Protein AF-A0A5T1YMB4-F1 (afdb_monomer)

Secondary structure (DSSP, 8-state):
-HHHHHTHHHHHHHHHHTT--HHHHHHHHHHHHHHHTT--HHHHHHHHHHHHHHTSSHHHHHHHHHHHH-SS--HHHHHHHHHHHHHHHHHHHHHHHHHSTT-HHHHHHHHHHHHTT----HHHHHHHHHHHHHHHHHHHHHHHHHGGGTTTSS--

Organism: Campylobacter coli (NCBI:txid195)

Solvent-accessible surface area (backbone atoms only — not comparable to full-atom values): 8736 Å² total; per-residue (Å²): 115,68,68,67,59,57,48,46,55,60,52,47,54,49,32,56,73,70,67,47,62,68,66,62,42,54,53,53,43,53,51,49,50,33,48,74,71,72,42,54,71,70,55,41,56,48,52,54,54,46,52,64,29,68,76,29,80,55,11,64,54,52,39,53,54,45,54,74,75,36,93,83,69,50,71,69,55,43,54,50,51,20,50,56,35,24,54,49,49,52,52,51,49,55,46,51,46,54,43,45,78,84,36,72,68,57,56,49,52,39,52,53,35,46,76,71,74,42,86,63,61,56,62,62,58,18,59,62,33,44,64,54,40,51,50,53,48,52,52,51,53,50,55,56,58,69,53,72,56,57,75,61,72,72,74,110

Structure (mmCIF, N/CA/C/O backbone):
data_AF-A0A5T1YMB4-F1
#
_entry.id   AF-A0A5T1YMB4-F1
#
loop_
_atom_site.group_PDB
_atom_site.id
_atom_site.type_symbol
_atom_site.label_atom_id
_atom_site.label_alt_id
_atom_site.label_comp_id
_atom_site.label_asym_id
_atom_site.label_entity_id
_atom_site.label_seq_id
_atom_site.pdbx_PDB_ins_code
_atom_site.Cartn_x
_atom_site.Cartn_y
_atom_site.Cartn_z
_atom_site.occupancy
_atom_site.B_iso_or_equiv
_atom_site.auth_seq_id
_atom_site.auth_comp_id
_atom_site.auth_asym_id
_atom_site.auth_atom_id
_atom_site.pdbx_PDB_model_num
ATOM 1 N N . MET A 1 1 ? -20.848 3.871 -31.524 1.00 57.75 1 MET A N 1
ATOM 2 C CA . MET A 1 1 ? -19.900 3.243 -30.578 1.00 57.75 1 MET A CA 1
ATOM 3 C C . MET A 1 1 ? -20.114 3.713 -29.139 1.00 57.75 1 MET A C 1
ATOM 5 O O . MET A 1 1 ? -20.023 2.876 -28.257 1.00 57.75 1 MET A O 1
ATOM 9 N N . GLU A 1 2 ? -20.502 4.971 -28.897 1.00 65.56 2 GLU A N 1
ATOM 10 C CA . GLU A 1 2 ? -20.796 5.527 -27.553 1.00 65.56 2 GLU A CA 1
ATOM 11 C C . GLU A 1 2 ? -21.772 4.694 -26.689 1.00 65.56 2 GLU A C 1
ATOM 13 O O . GLU A 1 2 ? -21.555 4.501 -25.496 1.00 65.56 2 GLU A O 1
ATOM 18 N N . TRP A 1 3 ? -22.829 4.131 -27.288 1.00 69.56 3 TRP A N 1
ATOM 19 C CA . TRP A 1 3 ? -23.843 3.349 -26.562 1.00 69.56 3 TRP A CA 1
ATOM 20 C C . TRP A 1 3 ? -23.299 2.067 -25.912 1.00 69.56 3 TRP A C 1
ATOM 22 O O . TRP A 1 3 ? -23.795 1.655 -24.867 1.00 69.56 3 TRP A O 1
ATOM 32 N N . LEU A 1 4 ? -22.266 1.445 -26.496 1.00 68.00 4 LEU A N 1
ATOM 33 C CA . LEU A 1 4 ? -21.646 0.237 -25.938 1.00 68.00 4 LEU A CA 1
ATOM 34 C C . LEU A 1 4 ? -20.741 0.559 -24.739 1.00 68.00 4 LEU A C 1
ATOM 36 O O . LEU A 1 4 ? -20.634 -0.258 -23.827 1.00 68.00 4 LEU A O 1
ATOM 40 N N . LEU A 1 5 ? -20.146 1.757 -24.713 1.00 65.19 5 LEU A N 1
ATOM 41 C CA . LEU A 1 5 ? -19.410 2.277 -23.559 1.00 65.19 5 LEU A CA 1
ATOM 42 C C . LEU A 1 5 ? -20.373 2.610 -22.415 1.00 65.19 5 LEU A C 1
ATOM 44 O O . LEU A 1 5 ? -20.150 2.179 -21.288 1.00 65.19 5 LEU A O 1
ATOM 48 N N . LEU A 1 6 ? -21.492 3.278 -22.705 1.00 76.50 6 LEU A N 1
ATOM 49 C CA . LEU A 1 6 ? -22.531 3.603 -21.718 1.00 76.50 6 LEU A CA 1
ATOM 50 C C . LEU A 1 6 ? -23.233 2.363 -21.141 1.00 76.50 6 LEU A C 1
ATOM 52 O O . LEU A 1 6 ? -23.701 2.413 -20.007 1.00 76.50 6 LEU A O 1
ATOM 56 N N . ALA A 1 7 ? -23.260 1.241 -21.870 1.00 76.56 7 ALA A N 1
ATOM 57 C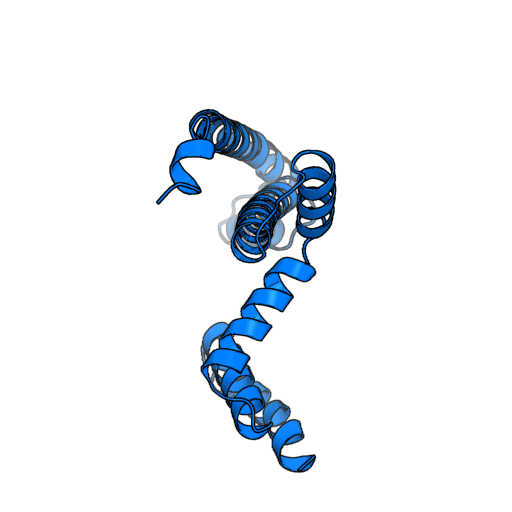 CA . ALA A 1 7 ? -23.838 -0.026 -21.407 1.00 76.56 7 ALA A CA 1
ATOM 58 C C . ALA A 1 7 ? -23.125 -0.621 -20.175 1.00 76.56 7 ALA A C 1
ATOM 60 O O . ALA A 1 7 ? -23.716 -1.418 -19.447 1.00 76.56 7 ALA A O 1
ATOM 61 N N . SER A 1 8 ? -21.884 -0.208 -19.899 1.00 74.19 8 SER A N 1
ATOM 62 C CA . SER A 1 8 ? -21.152 -0.611 -18.692 1.00 74.19 8 SER A CA 1
ATOM 63 C C . SER A 1 8 ? -21.826 -0.138 -17.393 1.00 74.19 8 SER A C 1
ATOM 65 O O . SER A 1 8 ? -21.806 -0.858 -16.397 1.00 74.19 8 SER A O 1
ATOM 67 N N . ILE A 1 9 ? -22.502 1.016 -17.410 1.00 82.50 9 ILE A N 1
ATOM 68 C CA . ILE A 1 9 ? -23.183 1.599 -16.243 1.00 82.50 9 ILE A CA 1
ATOM 69 C C . ILE A 1 9 ? -24.364 0.724 -15.772 1.00 82.50 9 ILE A C 1
ATOM 71 O O . ILE A 1 9 ? -24.363 0.310 -14.610 1.00 82.50 9 ILE A O 1
ATOM 75 N N . PRO A 1 10 ? -25.353 0.366 -16.619 1.00 85.06 10 PRO A N 1
ATOM 76 C CA . PRO A 1 10 ? -26.432 -0.530 -16.212 1.00 85.06 10 PRO A CA 1
ATOM 77 C C . PRO A 1 10 ? -25.946 -1.944 -15.862 1.00 85.06 10 PRO A C 1
ATOM 79 O O . PRO A 1 10 ? -26.535 -2.566 -14.984 1.00 85.06 10 PRO A O 1
ATOM 82 N N . LEU A 1 11 ? -24.855 -2.440 -16.460 1.00 82.69 11 LEU A N 1
ATOM 83 C CA . LEU A 1 11 ? -24.227 -3.714 -16.072 1.00 82.69 11 LEU A CA 1
ATOM 84 C C . LEU A 1 11 ? -23.697 -3.693 -14.628 1.00 82.69 11 LEU A C 1
ATOM 86 O O . LEU A 1 11 ? -23.891 -4.662 -13.893 1.00 82.69 11 LEU A O 1
ATOM 90 N N . ILE A 1 12 ? -23.080 -2.584 -14.200 1.00 84.12 12 ILE A N 1
ATOM 91 C CA . ILE A 1 12 ? -22.630 -2.395 -12.811 1.00 84.12 12 ILE A CA 1
ATOM 92 C C . ILE A 1 12 ? -23.830 -2.385 -11.859 1.00 84.12 12 ILE A C 1
ATOM 94 O O . ILE A 1 12 ? -23.831 -3.096 -10.852 1.00 84.12 12 ILE A O 1
ATOM 98 N N . VAL A 1 13 ? -24.871 -1.616 -12.195 1.00 85.56 13 VAL A N 1
ATOM 99 C CA . VAL A 1 13 ? -26.098 -1.525 -11.388 1.00 85.56 13 VAL A CA 1
ATOM 100 C C . VAL A 1 13 ? -26.772 -2.894 -11.263 1.00 85.56 13 VAL A C 1
ATOM 102 O O . VAL A 1 13 ? -27.153 -3.287 -10.162 1.00 85.56 13 VAL A O 1
ATOM 105 N N . LEU A 1 14 ? -26.859 -3.653 -12.359 1.00 87.50 14 LEU A N 1
ATOM 106 C CA . LEU A 1 14 ? -27.417 -5.005 -12.365 1.00 87.50 14 LEU A CA 1
ATOM 107 C C . LEU A 1 14 ?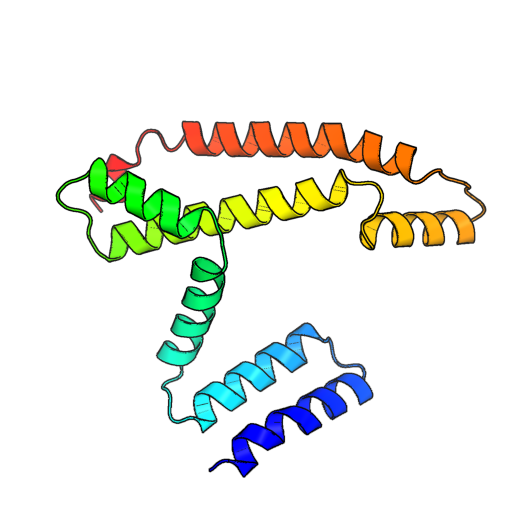 -26.583 -5.966 -11.502 1.00 87.50 14 LEU A C 1
ATOM 109 O O . LEU A 1 14 ? -27.142 -6.739 -10.728 1.00 87.50 14 LEU A O 1
ATOM 113 N N . GLY A 1 15 ? -25.251 -5.897 -11.591 1.00 84.31 15 GLY A N 1
ATOM 114 C CA . GLY A 1 15 ? -24.348 -6.723 -10.788 1.00 84.31 15 GLY A CA 1
ATOM 115 C C . GLY A 1 15 ? -24.512 -6.492 -9.284 1.00 84.31 15 GLY A C 1
ATOM 116 O O . GLY A 1 15 ? -24.587 -7.453 -8.514 1.00 84.31 15 GLY A O 1
ATOM 117 N N . PHE A 1 16 ? -24.649 -5.230 -8.867 1.00 82.81 16 PHE A N 1
ATOM 118 C CA . PHE A 1 16 ? -24.939 -4.887 -7.474 1.00 82.81 16 PHE A CA 1
ATOM 119 C C . PHE A 1 16 ? -26.355 -5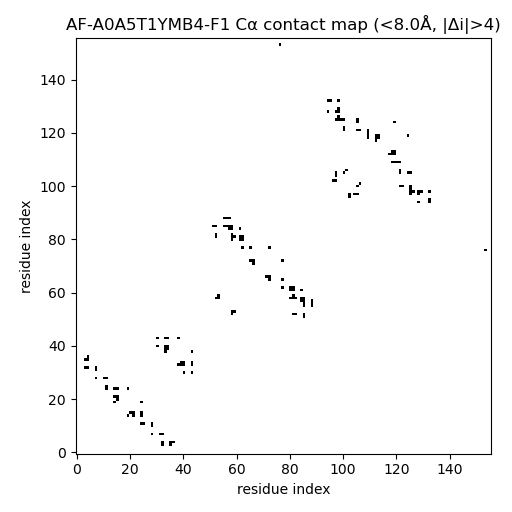.280 -7.045 1.00 82.81 16 PHE A C 1
ATOM 121 O O . PHE A 1 16 ? -26.531 -5.791 -5.938 1.00 82.81 16 PHE A O 1
ATOM 128 N N . ALA A 1 17 ? -27.354 -5.112 -7.916 1.00 89.81 17 ALA A N 1
ATOM 129 C CA . ALA A 1 17 ? -28.732 -5.524 -7.642 1.00 89.81 17 ALA A CA 1
ATOM 130 C C . ALA A 1 17 ? -28.850 -7.042 -7.414 1.00 89.81 17 ALA A C 1
ATOM 132 O O . ALA A 1 17 ? -29.603 -7.484 -6.548 1.00 89.81 17 ALA A O 1
ATOM 133 N N . LEU A 1 18 ? -28.051 -7.837 -8.133 1.00 90.00 18 LEU A N 1
ATOM 134 C CA . LEU A 1 18 ? -27.967 -9.293 -7.984 1.00 90.00 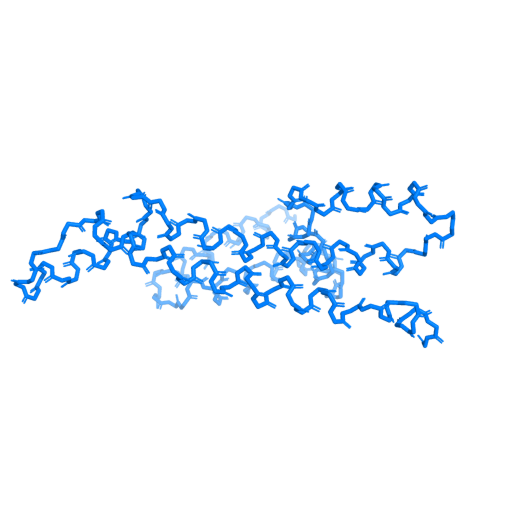18 LEU A CA 1
ATOM 135 C C . LEU A 1 18 ? -27.092 -9.750 -6.800 1.00 90.00 18 LEU A C 1
ATOM 137 O O . LEU A 1 18 ? -26.882 -10.950 -6.634 1.00 90.00 18 LEU A O 1
ATOM 141 N N . LYS A 1 19 ? -26.584 -8.823 -5.969 1.00 87.75 19 LYS A N 1
ATOM 142 C CA . LYS A 1 19 ? -25.677 -9.102 -4.837 1.00 87.75 19 LYS A CA 1
ATOM 143 C C . LYS A 1 19 ? -24.424 -9.904 -5.231 1.00 87.75 19 LYS A C 1
ATOM 145 O O . LYS A 1 19 ? -23.875 -10.647 -4.417 1.00 87.75 19 LYS A O 1
ATOM 150 N N . ILE A 1 20 ? -23.953 -9.756 -6.471 1.00 88.50 20 ILE A N 1
ATOM 151 C CA . ILE A 1 20 ? -22.689 -10.355 -6.919 1.00 88.50 20 ILE A CA 1
ATOM 152 C C . ILE A 1 20 ? -21.532 -9.605 -6.244 1.00 88.50 20 ILE A C 1
ATOM 154 O O . ILE A 1 20 ? -21.640 -8.410 -5.968 1.00 88.50 20 ILE A O 1
ATOM 158 N N . ASN A 1 21 ? -20.417 -10.297 -5.967 1.00 86.25 21 ASN A N 1
ATOM 159 C CA . ASN A 1 21 ? -19.236 -9.679 -5.363 1.00 86.25 21 ASN A CA 1
ATOM 160 C C . ASN A 1 21 ? -18.819 -8.420 -6.166 1.00 86.25 21 ASN A C 1
ATOM 162 O O . ASN A 1 21 ? -18.488 -8.558 -7.351 1.00 86.25 21 ASN A O 1
ATOM 166 N N . PRO A 1 22 ? -18.788 -7.228 -5.532 1.00 81.75 22 PRO A N 1
ATOM 167 C CA . PRO A 1 22 ? -18.413 -5.958 -6.155 1.00 81.75 22 PRO A CA 1
ATOM 168 C C . PRO A 1 22 ? -17.157 -6.032 -7.020 1.00 81.75 22 PRO A C 1
ATOM 170 O O . PRO A 1 22 ? -17.102 -5.461 -8.108 1.00 81.75 22 PRO A O 1
ATOM 173 N N . PHE A 1 23 ? -16.157 -6.777 -6.549 1.00 81.00 23 PHE A N 1
ATOM 174 C CA . PHE A 1 23 ? -14.877 -6.909 -7.225 1.00 81.00 23 PHE A CA 1
ATOM 175 C C . PHE A 1 23 ? -15.023 -7.619 -8.576 1.00 81.00 23 PHE A C 1
ATOM 177 O O . PHE A 1 23 ? -14.537 -7.127 -9.591 1.00 81.00 23 PHE A O 1
ATOM 184 N N . LEU A 1 24 ? -15.774 -8.727 -8.618 1.00 83.94 24 LEU A N 1
ATOM 185 C CA . LEU A 1 24 ? -16.018 -9.484 -9.850 1.00 83.94 24 LEU A CA 1
ATOM 186 C C . LEU A 1 24 ? -16.795 -8.664 -10.882 1.00 83.94 24 LEU A C 1
ATOM 188 O O . LEU A 1 24 ? -16.477 -8.722 -12.071 1.00 83.94 24 LEU A O 1
ATOM 192 N N . VAL A 1 25 ? -17.786 -7.888 -10.433 1.00 87.00 25 VAL A N 1
ATOM 193 C CA . VAL A 1 25 ? -18.597 -7.030 -11.308 1.00 87.00 25 VAL A CA 1
ATOM 194 C C . VAL A 1 25 ? -17.716 -5.973 -11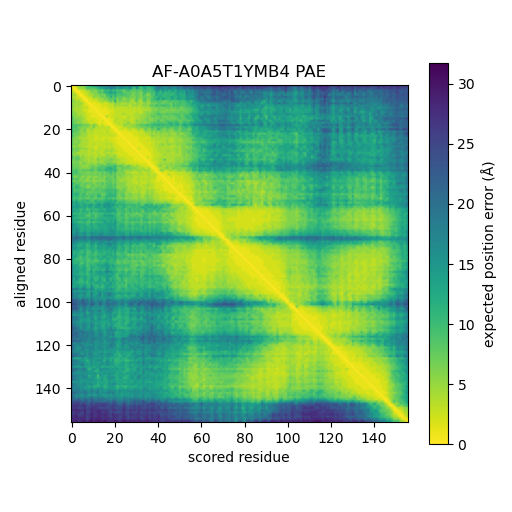.970 1.00 87.00 25 VAL A C 1
ATOM 196 O O . VAL A 1 25 ? -17.682 -5.881 -13.195 1.00 87.00 25 VAL A O 1
ATOM 199 N N . VAL A 1 26 ? -16.949 -5.219 -11.180 1.00 83.31 26 VAL A N 1
ATOM 200 C CA . VAL A 1 26 ? -16.116 -4.121 -11.693 1.00 83.31 26 VAL A CA 1
ATOM 201 C C . VAL A 1 26 ? -15.006 -4.639 -12.606 1.00 83.31 26 VAL A C 1
ATOM 203 O O . VAL A 1 26 ? -14.784 -4.072 -13.676 1.00 83.31 26 VAL A O 1
ATOM 206 N N . THR A 1 27 ? -14.343 -5.742 -12.246 1.00 84.44 27 THR A N 1
ATOM 207 C CA . THR A 1 27 ? -13.307 -6.339 -13.102 1.00 84.44 27 THR A CA 1
ATOM 208 C C . THR A 1 27 ? -13.884 -6.821 -14.433 1.00 84.44 27 THR A C 1
ATOM 210 O O . THR A 1 27 ? -13.312 -6.531 -15.483 1.00 84.44 27 THR A O 1
ATOM 213 N N . SER A 1 28 ? -15.039 -7.492 -14.420 1.00 86.88 28 SER A N 1
ATOM 214 C CA . SER A 1 28 ? -15.683 -7.984 -15.648 1.00 86.88 28 SER A CA 1
ATOM 215 C C . SER A 1 28 ? -16.122 -6.838 -16.561 1.00 86.88 28 SER A C 1
ATOM 217 O O . SER A 1 28 ? -15.921 -6.899 -17.773 1.00 86.88 28 SER A O 1
ATOM 219 N N . VAL A 1 29 ? -16.662 -5.762 -15.983 1.00 87.50 29 VAL A N 1
ATOM 220 C CA . VAL A 1 29 ? -17.083 -4.569 -16.728 1.00 87.50 29 VAL A CA 1
ATOM 221 C C . VAL A 1 29 ? -15.887 -3.814 -17.310 1.00 87.50 29 VAL A C 1
ATOM 223 O O . VAL A 1 29 ? -15.946 -3.389 -18.461 1.00 87.50 29 VAL A O 1
ATOM 226 N N . GLY A 1 30 ? -14.786 -3.690 -16.564 1.00 83.38 30 GLY A N 1
ATOM 227 C CA . GLY A 1 30 ? -13.552 -3.075 -17.058 1.00 83.38 30 GLY A CA 1
ATOM 228 C C . GLY A 1 30 ? -12.938 -3.844 -18.233 1.00 83.38 30 GLY A C 1
ATOM 229 O O . GLY A 1 30 ? -12.537 -3.236 -19.225 1.00 83.38 30 GLY A O 1
ATOM 230 N N . ILE A 1 31 ? -12.934 -5.181 -18.167 1.00 85.81 31 ILE A N 1
ATOM 231 C CA . ILE A 1 31 ? -12.487 -6.040 -19.276 1.00 85.81 31 ILE A CA 1
ATOM 232 C C . ILE A 1 31 ? -13.415 -5.881 -20.486 1.00 85.81 31 ILE A C 1
ATOM 234 O O . ILE A 1 31 ? -12.933 -5.691 -21.602 1.00 85.81 31 ILE A O 1
ATOM 238 N N . TYR A 1 32 ? -14.735 -5.904 -20.271 1.00 85.50 32 TYR A N 1
ATOM 239 C CA . TYR A 1 32 ? -15.724 -5.682 -21.326 1.00 85.50 32 TYR A CA 1
ATOM 240 C C . TYR A 1 32 ? -15.522 -4.328 -22.020 1.00 85.50 32 TYR A C 1
ATOM 242 O O . TYR A 1 32 ? -15.402 -4.281 -23.242 1.00 85.50 32 TYR A O 1
ATOM 250 N N . ALA A 1 33 ? -15.402 -3.237 -21.258 1.00 83.38 33 ALA A N 1
ATOM 251 C CA . ALA A 1 33 ? -15.183 -1.899 -21.800 1.00 83.38 33 ALA A CA 1
ATOM 252 C C . ALA A 1 33 ? -13.869 -1.804 -22.593 1.00 83.38 33 ALA A C 1
ATOM 254 O O . ALA A 1 33 ? -13.838 -1.205 -23.671 1.00 83.38 33 ALA A O 1
ATOM 255 N N . GLY A 1 34 ? -12.800 -2.437 -22.098 1.00 81.44 34 GLY A N 1
ATOM 256 C CA . GLY A 1 34 ? -11.510 -2.496 -22.782 1.00 81.44 34 GLY A CA 1
ATOM 257 C C . GLY A 1 34 ? -11.586 -3.206 -24.137 1.00 81.44 34 GLY A C 1
ATOM 258 O O . GLY A 1 34 ? -11.120 -2.662 -25.137 1.00 81.44 34 GLY A O 1
ATOM 259 N N . LEU A 1 35 ? -12.229 -4.377 -24.189 1.00 84.12 35 LEU A N 1
ATOM 260 C CA . LEU A 1 35 ? -12.388 -5.155 -25.424 1.00 84.12 35 LEU A CA 1
ATOM 261 C C . LEU A 1 35 ? -13.313 -4.463 -26.435 1.00 84.12 35 LEU A C 1
ATOM 263 O O . LEU A 1 35 ? -13.008 -4.405 -27.624 1.00 84.12 35 LEU A O 1
ATOM 267 N N . VAL A 1 36 ? -14.423 -3.889 -25.965 1.00 85.00 36 VAL A N 1
ATOM 268 C CA . VAL A 1 36 ? -15.383 -3.143 -26.799 1.00 85.00 36 VAL A CA 1
ATOM 269 C C . VAL A 1 36 ? -14.762 -1.887 -27.409 1.00 85.00 36 VAL A C 1
ATOM 271 O O . VAL A 1 36 ? -15.130 -1.496 -28.515 1.00 85.00 36 VAL A O 1
ATOM 274 N N . SER A 1 37 ? -13.785 -1.283 -26.732 1.00 79.81 37 SER A N 1
ATOM 275 C CA . SER A 1 37 ? -13.034 -0.129 -27.244 1.00 79.81 37 SER A CA 1
ATOM 276 C C . SER A 1 37 ? -12.058 -0.492 -28.376 1.00 79.81 37 SER A C 1
ATOM 278 O O . SER A 1 37 ? -11.343 0.376 -28.871 1.00 79.81 37 SER A O 1
ATOM 280 N N . GLY A 1 38 ? -12.008 -1.763 -28.794 1.00 82.94 38 GLY A N 1
ATOM 281 C CA . GLY A 1 38 ? -11.125 -2.245 -29.856 1.00 82.94 38 GLY A CA 1
ATOM 282 C C . GLY A 1 38 ? -9.676 -2.446 -29.410 1.00 82.94 38 GLY A C 1
ATOM 283 O O . GLY A 1 38 ? -8.793 -2.595 -30.255 1.00 82.94 38 GLY A O 1
ATOM 284 N N . PHE A 1 39 ? -9.403 -2.440 -28.101 1.00 82.44 39 PHE A N 1
ATOM 285 C CA . PHE A 1 39 ? -8.083 -2.777 -27.579 1.00 82.44 39 PHE A CA 1
ATOM 286 C C . PHE A 1 39 ? -7.910 -4.291 -27.474 1.00 82.44 39 PHE A C 1
ATOM 288 O O . PHE A 1 39 ? -8.815 -5.014 -27.063 1.00 82.44 39 PHE A O 1
ATOM 295 N N . ASP A 1 40 ? -6.708 -4.762 -27.803 1.00 87.81 40 ASP A N 1
ATOM 296 C CA . ASP A 1 40 ? -6.319 -6.147 -27.560 1.00 87.81 40 ASP A CA 1
ATOM 297 C C . ASP A 1 40 ? -6.306 -6.466 -26.055 1.00 87.81 40 ASP A C 1
ATOM 299 O O . ASP A 1 40 ? -5.974 -5.608 -25.229 1.00 87.81 40 ASP A O 1
ATOM 303 N N . PHE A 1 41 ? -6.619 -7.714 -25.692 1.00 84.94 41 PHE A N 1
ATOM 304 C CA . PHE A 1 41 ? -6.723 -8.147 -24.296 1.00 84.94 41 PHE A CA 1
ATOM 305 C C . PHE A 1 41 ? -5.442 -7.856 -23.501 1.00 84.94 41 PHE A C 1
ATOM 307 O O . PHE A 1 41 ? -5.504 -7.352 -22.377 1.00 84.94 41 PHE A O 1
ATOM 314 N N . VAL A 1 42 ? -4.269 -8.094 -24.101 1.00 87.44 42 VAL A N 1
ATOM 315 C CA . VAL A 1 42 ? -2.976 -7.840 -23.446 1.00 87.44 42 VAL A CA 1
ATOM 316 C C . VAL A 1 42 ? -2.792 -6.350 -23.157 1.00 87.44 42 VAL A C 1
ATOM 318 O O . VAL A 1 42 ? -2.269 -5.976 -22.105 1.00 87.44 42 VAL A O 1
ATOM 321 N N . LYS A 1 43 ? -3.257 -5.485 -24.063 1.00 85.50 43 LYS A N 1
ATOM 322 C CA . LYS A 1 43 ? -3.182 -4.032 -23.896 1.00 85.50 43 LYS A CA 1
ATOM 323 C C . LYS A 1 43 ? -4.103 -3.547 -22.777 1.00 85.50 43 LYS A C 1
ATOM 325 O O . LYS A 1 43 ? -3.655 -2.764 -21.946 1.00 85.50 43 LYS A O 1
ATOM 330 N N . VAL A 1 44 ? -5.327 -4.076 -22.697 1.00 85.50 44 VAL A N 1
ATOM 331 C CA . VAL A 1 44 ? -6.273 -3.774 -21.606 1.00 85.50 44 VAL A CA 1
ATOM 332 C C . VAL A 1 44 ? -5.657 -4.120 -20.249 1.00 85.50 44 VAL A C 1
ATOM 334 O O . VAL A 1 44 ? -5.614 -3.277 -19.355 1.00 85.50 44 VAL A O 1
ATOM 337 N N . VAL A 1 45 ? -5.105 -5.328 -20.106 1.00 85.19 45 VAL A N 1
ATOM 338 C CA . VAL A 1 45 ? -4.451 -5.758 -18.859 1.00 85.19 45 VAL A CA 1
ATOM 339 C C . VAL A 1 45 ? -3.224 -4.893 -18.543 1.00 85.19 45 VAL A C 1
ATOM 341 O O . VAL A 1 45 ? -3.009 -4.516 -17.390 1.00 85.19 45 VAL A O 1
ATOM 344 N N . SER A 1 46 ? -2.430 -4.532 -19.557 1.00 86.69 46 SER A N 1
ATOM 345 C CA . SER A 1 46 ? -1.247 -3.688 -19.372 1.00 86.69 46 SER A CA 1
ATOM 346 C C . SER A 1 46 ? -1.592 -2.270 -18.917 1.00 86.69 46 SER A C 1
ATOM 348 O O . SER A 1 46 ? -0.906 -1.749 -18.038 1.00 86.69 46 SER A O 1
ATOM 350 N N . ASP A 1 47 ? -2.615 -1.640 -19.493 1.00 86.25 47 ASP A N 1
ATOM 351 C CA . ASP A 1 47 ? -2.971 -0.252 -19.184 1.00 86.25 47 ASP A CA 1
ATOM 352 C C . ASP A 1 47 ? -3.660 -0.131 -17.818 1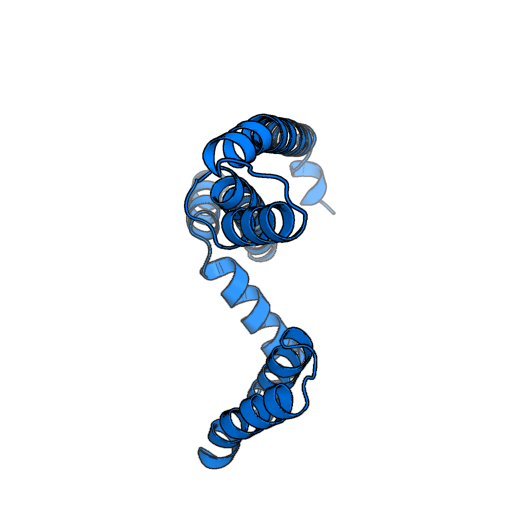.00 86.25 47 ASP A C 1
ATOM 354 O O . ASP A 1 47 ? -3.387 0.819 -17.082 1.00 86.25 47 ASP A O 1
ATOM 358 N N . ILE A 1 48 ? -4.434 -1.147 -17.414 1.00 82.81 48 ILE A N 1
ATOM 359 C CA . ILE A 1 48 ? -4.892 -1.293 -16.026 1.00 82.81 48 ILE A CA 1
ATOM 360 C C . ILE A 1 48 ? -3.676 -1.316 -15.090 1.00 82.81 48 ILE A C 1
ATOM 362 O O . ILE A 1 48 ? -3.591 -0.515 -14.159 1.00 82.81 48 ILE A O 1
ATOM 366 N N . GLY A 1 49 ? -2.692 -2.179 -15.371 1.00 82.81 49 GLY A N 1
ATOM 367 C CA . GLY A 1 49 ? -1.465 -2.281 -14.578 1.00 82.81 49 GLY A CA 1
ATOM 368 C C . GLY A 1 49 ? -0.672 -0.971 -14.497 1.00 82.81 49 GLY A C 1
ATOM 369 O O . GLY A 1 49 ? -0.224 -0.599 -13.414 1.00 82.81 49 GLY A O 1
ATOM 370 N N . LYS A 1 50 ? -0.537 -0.238 -15.610 1.00 84.00 50 LYS A N 1
ATOM 371 C CA . LYS A 1 50 ? 0.119 1.082 -15.629 1.00 84.00 50 LYS A CA 1
ATOM 372 C C . LYS A 1 50 ? -0.626 2.097 -14.774 1.00 84.00 50 LYS A C 1
ATOM 374 O O . LYS A 1 50 ? 0.003 2.761 -13.962 1.00 84.00 50 LYS A O 1
ATOM 379 N N . SER A 1 51 ? -1.953 2.170 -14.888 1.00 80.69 51 SER A N 1
ATOM 380 C CA . SER A 1 51 ? -2.760 3.100 -14.093 1.00 80.69 51 SER A CA 1
ATOM 381 C C . SER A 1 51 ? -2.588 2.861 -12.588 1.00 80.69 51 SER A C 1
ATOM 383 O O . SER A 1 51 ? -2.425 3.810 -11.823 1.00 80.69 51 SER A O 1
ATOM 385 N N . PHE A 1 52 ? -2.519 1.602 -12.145 1.00 78.56 52 PHE A N 1
ATOM 386 C CA . PHE A 1 52 ? -2.253 1.281 -10.737 1.00 78.56 52 PHE A CA 1
ATOM 387 C C . PHE A 1 52 ? -0.887 1.764 -10.238 1.00 78.56 52 PHE A C 1
ATOM 389 O O . PHE A 1 52 ? -0.746 2.071 -9.054 1.00 78.56 52 PHE A O 1
ATOM 396 N N . VAL A 1 53 ? 0.111 1.816 -11.118 1.00 80.62 53 VAL A N 1
ATOM 397 C CA . VAL A 1 53 ? 1.469 2.261 -10.796 1.00 80.62 53 VAL A CA 1
ATOM 398 C C . VAL A 1 53 ? 1.585 3.784 -10.860 1.00 80.62 53 VAL A C 1
ATOM 400 O O . VAL A 1 53 ? 2.179 4.382 -9.968 1.00 80.62 53 VAL A O 1
ATOM 403 N N . ASP A 1 54 ? 1.000 4.415 -11.876 1.00 78.06 54 ASP A N 1
ATOM 404 C CA . ASP A 1 54 ? 1.113 5.858 -12.113 1.00 78.06 54 ASP A CA 1
ATOM 405 C C . ASP A 1 54 ? 0.288 6.690 -11.115 1.00 78.06 54 ASP A C 1
ATOM 407 O O . ASP A 1 54 ? 0.663 7.814 -10.794 1.00 78.06 54 ASP A O 1
ATOM 411 N N . ASN A 1 55 ? -0.786 6.125 -10.552 1.00 78.19 55 ASN A N 1
ATOM 412 C CA . ASN A 1 55 ? -1.561 6.760 -9.478 1.00 78.19 55 ASN A CA 1
ATOM 413 C C . ASN A 1 55 ? -0.831 6.781 -8.117 1.00 78.19 55 ASN A C 1
ATOM 415 O O . ASN A 1 55 ? -1.354 7.327 -7.145 1.00 78.19 55 ASN A O 1
ATOM 419 N N . ARG A 1 56 ? 0.357 6.169 -8.006 1.00 84.00 56 ARG A N 1
ATOM 420 C CA . ARG A 1 56 ? 1.152 6.126 -6.769 1.00 84.00 56 ARG A CA 1
ATOM 421 C C . ARG A 1 56 ? 2.200 7.233 -6.760 1.00 84.00 56 ARG A C 1
ATOM 423 O O . ARG A 1 56 ? 2.911 7.435 -7.739 1.00 84.00 56 ARG A O 1
ATOM 430 N N . LEU A 1 57 ? 2.322 7.929 -5.630 1.00 82.81 57 LEU A N 1
ATOM 431 C CA . LEU A 1 57 ? 3.163 9.123 -5.506 1.00 82.81 57 LEU A CA 1
ATOM 432 C C . LEU A 1 57 ? 4.662 8.802 -5.582 1.00 82.81 57 LEU A C 1
ATOM 434 O O . LEU A 1 57 ? 5.426 9.567 -6.172 1.00 82.81 57 LEU A O 1
ATOM 438 N N . ILE A 1 58 ? 5.101 7.673 -5.015 1.00 87.12 58 ILE A N 1
ATOM 439 C CA . ILE A 1 58 ? 6.534 7.373 -4.883 1.00 87.12 58 ILE A CA 1
ATOM 440 C C . ILE A 1 58 ? 7.104 6.733 -6.159 1.00 87.12 58 ILE A C 1
ATOM 442 O O . ILE A 1 58 ? 8.293 6.875 -6.440 1.00 87.12 58 ILE A O 1
ATOM 446 N N . ALA A 1 59 ? 6.283 6.081 -6.988 1.00 88.25 59 ALA A N 1
ATOM 447 C CA . ALA A 1 59 ? 6.725 5.436 -8.230 1.00 88.25 59 ALA A CA 1
ATOM 448 C C . ALA A 1 59 ? 7.443 6.378 -9.232 1.00 88.25 59 ALA A C 1
ATOM 450 O O . ALA A 1 59 ? 8.562 6.046 -9.646 1.00 88.25 59 ALA A O 1
ATOM 451 N N . PRO A 1 60 ? 6.895 7.551 -9.615 1.00 87.50 60 PRO A N 1
ATOM 452 C CA . PRO A 1 60 ? 7.590 8.485 -10.506 1.00 87.50 60 PRO A CA 1
ATOM 453 C C . PRO A 1 60 ? 8.827 9.118 -9.849 1.00 87.50 60 PRO A C 1
ATOM 455 O O . PRO A 1 60 ? 9.836 9.335 -10.522 1.00 87.50 60 PRO A O 1
ATOM 458 N N . MET A 1 61 ? 8.795 9.358 -8.533 1.00 89.94 61 MET A N 1
ATOM 459 C CA . MET A 1 61 ? 9.946 9.877 -7.781 1.00 89.94 61 MET A CA 1
ATOM 460 C C . MET A 1 61 ? 11.108 8.875 -7.764 1.00 89.94 61 MET A C 1
ATOM 462 O O . MET A 1 61 ? 12.262 9.248 -7.985 1.00 89.94 61 MET A O 1
ATOM 466 N N . ALA A 1 62 ? 10.808 7.592 -7.558 1.00 89.50 62 ALA A N 1
ATOM 467 C CA . ALA A 1 62 ? 11.793 6.518 -7.571 1.00 89.50 62 ALA A CA 1
ATOM 468 C C . ALA A 1 62 ? 12.393 6.301 -8.968 1.00 89.50 62 ALA A C 1
ATOM 470 O O . ALA A 1 62 ? 13.605 6.110 -9.088 1.00 89.50 62 ALA A O 1
ATOM 471 N N . GLU A 1 63 ? 11.583 6.388 -10.030 1.00 88.44 63 GLU A N 1
ATOM 472 C CA . GLU A 1 63 ? 12.090 6.371 -11.406 1.00 88.44 63 GLU A CA 1
ATOM 473 C C . GLU A 1 63 ? 13.042 7.550 -11.664 1.00 88.44 63 GLU A C 1
ATOM 475 O O . GLU A 1 63 ? 14.134 7.352 -12.204 1.00 88.44 63 GLU A O 1
ATOM 480 N N . ALA A 1 64 ? 12.654 8.768 -11.276 1.00 88.06 64 ALA A N 1
ATOM 481 C CA . ALA A 1 64 ? 13.478 9.959 -11.463 1.00 88.06 64 ALA A CA 1
ATOM 482 C C . ALA A 1 64 ? 14.821 9.837 -10.725 1.00 88.06 64 ALA A C 1
ATOM 484 O O . ALA A 1 64 ? 15.880 10.048 -11.320 1.00 88.06 64 ALA A O 1
ATOM 485 N N . ALA A 1 65 ? 14.797 9.403 -9.461 1.00 88.56 65 ALA A N 1
ATOM 486 C CA . ALA A 1 65 ? 16.003 9.153 -8.674 1.00 88.56 65 ALA A CA 1
ATOM 487 C C . ALA A 1 65 ? 16.898 8.070 -9.305 1.00 88.56 65 ALA A C 1
ATOM 489 O O . ALA A 1 65 ? 18.125 8.203 -9.333 1.00 88.56 65 ALA A O 1
ATOM 490 N N . ALA A 1 66 ? 16.301 7.010 -9.858 1.00 88.19 66 ALA A N 1
ATOM 491 C CA . ALA A 1 66 ? 17.038 5.956 -10.543 1.00 88.19 66 ALA A CA 1
ATOM 492 C C . ALA A 1 66 ? 17.713 6.458 -11.827 1.00 88.19 66 ALA A C 1
ATOM 494 O O . ALA A 1 66 ? 18.881 6.145 -12.048 1.00 88.19 66 ALA A O 1
ATOM 495 N N . LYS A 1 67 ? 17.033 7.279 -12.638 1.00 87.06 67 LYS A N 1
ATOM 496 C CA . LYS A 1 67 ? 17.607 7.880 -13.858 1.00 87.06 67 LYS A CA 1
ATOM 497 C C . LYS A 1 67 ? 18.790 8.806 -13.563 1.00 87.06 67 LYS A C 1
ATOM 499 O O . LYS A 1 67 ? 19.744 8.832 -14.333 1.00 87.06 67 LYS A O 1
ATOM 504 N N . LEU A 1 68 ? 18.765 9.528 -12.439 1.00 87.31 68 LEU A N 1
ATOM 505 C CA . LEU A 1 68 ? 19.894 10.365 -12.007 1.00 87.31 68 LEU A CA 1
ATOM 506 C C . LEU A 1 68 ? 21.111 9.529 -11.587 1.00 87.31 68 LEU A C 1
ATOM 508 O O . LEU A 1 68 ? 22.253 9.922 -11.823 1.00 87.31 68 LEU A O 1
ATOM 512 N N . LYS A 1 69 ? 20.877 8.369 -10.962 1.00 85.38 69 LYS A N 1
ATOM 513 C CA . LYS A 1 69 ? 21.938 7.509 -10.422 1.00 85.38 69 LYS A CA 1
ATOM 514 C C . LYS A 1 69 ? 22.499 6.513 -11.443 1.00 85.38 69 LYS A C 1
ATOM 516 O O . LYS A 1 69 ? 23.670 6.145 -11.360 1.00 85.38 69 LYS A O 1
ATOM 521 N N . PHE A 1 70 ? 21.686 6.067 -12.397 1.00 83.38 70 PHE A N 1
ATOM 522 C CA . PHE A 1 70 ? 22.043 5.067 -13.401 1.00 83.38 70 PHE A CA 1
ATOM 523 C C . PHE A 1 70 ? 21.876 5.648 -14.809 1.00 83.38 70 PHE A C 1
ATOM 525 O O . PHE A 1 70 ? 20.762 5.897 -15.256 1.00 83.38 70 PHE A O 1
ATOM 532 N N . LYS A 1 71 ? 22.993 5.817 -15.533 1.00 74.12 71 LYS A N 1
ATOM 533 C CA . LYS A 1 71 ? 22.996 6.413 -16.883 1.00 74.12 71 LYS A CA 1
ATOM 534 C C . LYS A 1 71 ? 22.291 5.560 -17.953 1.00 74.12 71 LYS A C 1
ATOM 536 O O . LYS A 1 71 ? 21.741 6.126 -18.887 1.00 74.12 71 LYS A O 1
ATOM 541 N N . ASN A 1 72 ? 22.272 4.231 -17.802 1.00 79.00 72 ASN A N 1
ATOM 542 C CA . ASN A 1 72 ? 21.633 3.292 -18.736 1.00 79.00 72 ASN A CA 1
ATOM 543 C C . ASN A 1 72 ? 20.520 2.508 -18.033 1.00 79.00 72 ASN A C 1
ATOM 545 O O . ASN A 1 72 ? 20.697 1.340 -17.690 1.00 79.00 72 ASN A O 1
ATOM 549 N N . LEU A 1 73 ? 19.388 3.162 -17.776 1.00 81.19 73 LEU A N 1
ATOM 550 C CA . LEU A 1 73 ? 18.207 2.502 -17.224 1.00 81.19 73 LEU A CA 1
ATOM 551 C C . LEU A 1 73 ? 17.339 1.967 -18.373 1.00 81.19 73 LEU A C 1
ATOM 553 O O . LEU A 1 73 ? 16.802 2.748 -19.160 1.00 81.19 73 LEU A O 1
ATOM 557 N N . THR A 1 74 ? 17.184 0.647 -18.484 1.00 85.94 74 THR A N 1
ATOM 558 C CA . THR A 1 74 ? 16.307 0.056 -19.507 1.00 85.94 74 THR A CA 1
ATOM 559 C C . THR A 1 74 ? 14.841 0.323 -19.159 1.00 85.94 74 THR A C 1
ATOM 561 O O . THR A 1 74 ? 14.482 0.436 -17.985 1.00 85.94 74 THR A O 1
ATOM 564 N N . HIS A 1 75 ? 13.943 0.338 -20.153 1.00 84.56 75 HIS A N 1
ATOM 565 C CA . HIS A 1 75 ? 12.497 0.432 -19.902 1.00 84.56 75 HIS A CA 1
ATOM 566 C C . HIS A 1 75 ? 12.001 -0.658 -18.931 1.00 84.56 75 HIS A C 1
ATOM 568 O O . HIS A 1 75 ? 11.214 -0.374 -18.032 1.00 84.56 75 HIS A O 1
ATOM 574 N N . LYS A 1 76 ? 12.505 -1.894 -19.063 1.00 83.81 76 LYS A N 1
ATOM 575 C CA . LYS A 1 76 ? 12.191 -2.998 -18.140 1.00 83.81 76 LYS A CA 1
ATOM 576 C C . LYS A 1 76 ? 12.619 -2.694 -16.699 1.00 83.81 76 LYS A C 1
ATOM 578 O O . LYS A 1 76 ? 11.858 -2.971 -15.777 1.00 83.81 76 LYS A O 1
ATOM 583 N N . ASP A 1 77 ? 13.788 -2.083 -16.511 1.00 85.31 77 ASP A N 1
ATOM 584 C CA . ASP A 1 77 ? 14.303 -1.721 -15.187 1.00 85.31 77 ASP A CA 1
ATOM 585 C C . ASP A 1 77 ? 13.474 -0.600 -14.556 1.00 85.31 77 ASP A C 1
ATOM 587 O O . ASP A 1 77 ? 13.125 -0.687 -13.381 1.00 85.31 77 ASP A O 1
ATOM 591 N N . SER A 1 78 ? 13.088 0.409 -15.348 1.00 85.31 78 SER A N 1
ATOM 592 C CA . SER A 1 78 ? 12.182 1.474 -14.899 1.00 85.31 78 SER A CA 1
ATOM 593 C C . SER A 1 78 ? 10.841 0.905 -14.429 1.00 85.31 78 SER A C 1
ATOM 595 O O . SER A 1 78 ? 10.419 1.164 -13.304 1.00 85.31 78 SER A O 1
ATOM 597 N N . GLN A 1 79 ? 10.204 0.058 -15.247 1.00 86.12 79 GLN A N 1
ATOM 598 C CA . GLN A 1 79 ? 8.929 -0.577 -14.899 1.00 86.12 79 GLN A CA 1
ATOM 599 C C . GLN A 1 79 ? 9.041 -1.425 -13.629 1.00 86.12 79 GLN A C 1
ATOM 601 O O . GLN A 1 79 ? 8.161 -1.385 -12.773 1.00 86.12 79 GLN A O 1
ATOM 606 N N . LYS A 1 80 ? 10.157 -2.143 -13.462 1.00 85.12 80 LYS A N 1
ATOM 607 C CA . LYS A 1 80 ? 10.426 -2.926 -12.256 1.00 85.12 80 LYS A CA 1
ATOM 608 C C . LYS A 1 80 ? 10.536 -2.026 -11.024 1.00 85.12 80 LYS A C 1
ATOM 610 O O . LYS A 1 80 ? 9.860 -2.287 -10.036 1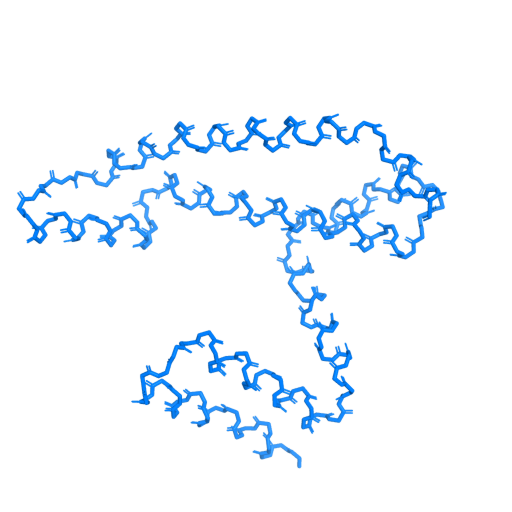.00 85.12 80 LYS A O 1
ATOM 615 N N . ILE A 1 81 ? 11.322 -0.948 -11.086 1.00 86.75 81 ILE A N 1
ATOM 616 C CA . ILE A 1 81 ? 11.460 0.021 -9.984 1.00 86.75 81 ILE A CA 1
ATOM 617 C C . ILE A 1 81 ? 10.099 0.605 -9.609 1.00 86.75 81 ILE A C 1
ATOM 619 O O . ILE A 1 81 ? 9.722 0.564 -8.440 1.00 86.75 81 ILE A O 1
ATOM 623 N N . LYS A 1 82 ? 9.327 1.060 -10.600 1.00 87.31 82 LYS A N 1
ATOM 624 C CA . LYS A 1 82 ? 7.987 1.600 -10.368 1.00 87.31 82 LYS A CA 1
ATOM 625 C C . LYS A 1 82 ? 7.048 0.592 -9.712 1.00 87.31 82 LYS A C 1
ATOM 627 O O . LYS A 1 82 ? 6.341 0.957 -8.781 1.00 87.31 82 LYS A O 1
ATOM 632 N N . ALA A 1 83 ? 7.065 -0.668 -10.148 1.00 85.94 83 ALA A N 1
ATOM 633 C CA . ALA A 1 83 ? 6.239 -1.718 -9.560 1.00 85.94 83 ALA A CA 1
ATOM 634 C C . ALA A 1 83 ? 6.595 -1.981 -8.084 1.00 85.94 83 ALA A C 1
ATOM 636 O O . ALA A 1 83 ? 5.702 -2.089 -7.244 1.00 85.94 83 ALA A O 1
ATOM 637 N N . PHE A 1 84 ? 7.889 -2.027 -7.737 1.00 85.88 84 PHE A N 1
ATOM 638 C CA . PHE A 1 84 ? 8.330 -2.179 -6.343 1.00 85.88 84 PHE A CA 1
ATOM 639 C C . PHE A 1 84 ? 7.973 -0.962 -5.473 1.00 85.88 84 PHE A C 1
ATOM 641 O O . PHE A 1 84 ? 7.574 -1.132 -4.317 1.00 85.88 84 PHE A O 1
ATOM 648 N N . SER A 1 85 ? 8.080 0.251 -6.020 1.00 88.81 85 SER A N 1
ATOM 649 C CA . SER A 1 85 ? 7.670 1.484 -5.341 1.00 88.81 85 SER A CA 1
ATOM 650 C C . SER A 1 85 ? 6.160 1.532 -5.118 1.00 88.81 85 SER A C 1
ATOM 652 O O . SER A 1 85 ? 5.728 1.709 -3.987 1.00 88.81 85 SER A O 1
ATOM 654 N N . ALA A 1 86 ? 5.357 1.258 -6.149 1.00 87.56 86 ALA A N 1
ATOM 655 C CA . ALA A 1 86 ? 3.900 1.195 -6.044 1.00 87.56 86 ALA A CA 1
ATOM 656 C C . ALA A 1 86 ? 3.433 0.141 -5.024 1.00 87.56 86 ALA A C 1
ATOM 658 O O . ALA A 1 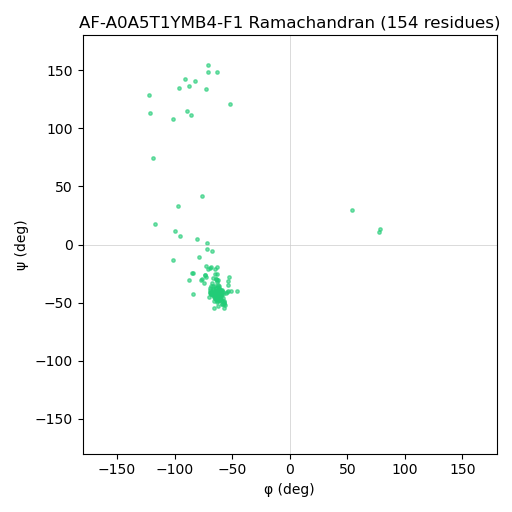86 ? 2.511 0.383 -4.248 1.00 87.56 86 ALA A O 1
ATOM 659 N N . GLY A 1 87 ? 4.101 -1.018 -4.975 1.00 86.31 87 GLY A N 1
ATOM 660 C CA . GLY A 1 87 ? 3.832 -2.038 -3.962 1.00 86.31 87 GLY A CA 1
ATOM 661 C C . GLY A 1 87 ? 4.166 -1.581 -2.538 1.00 86.31 87 GLY A C 1
ATOM 662 O O . GLY A 1 87 ? 3.449 -1.930 -1.605 1.00 86.31 87 GLY A O 1
ATOM 663 N N . THR A 1 88 ? 5.221 -0.782 -2.363 1.00 86.00 88 THR A N 1
ATOM 664 C CA . THR A 1 88 ? 5.572 -0.196 -1.059 1.00 86.00 88 THR A CA 1
ATOM 665 C C . THR A 1 88 ? 4.547 0.852 -0.627 1.00 86.00 88 THR A C 1
ATOM 667 O O . THR A 1 88 ? 4.120 0.829 0.525 1.00 86.00 88 THR A O 1
ATOM 670 N N . ASP A 1 89 ? 4.081 1.691 -1.553 1.00 86.75 89 ASP A N 1
ATOM 671 C CA . ASP A 1 89 ? 3.034 2.686 -1.289 1.00 86.75 89 ASP A CA 1
ATOM 672 C C . ASP A 1 89 ? 1.727 2.032 -0.844 1.00 86.75 89 ASP A C 1
ATOM 674 O O . ASP A 1 89 ? 1.092 2.517 0.086 1.00 86.75 89 ASP A O 1
ATOM 678 N N . ASN A 1 90 ? 1.340 0.905 -1.452 1.00 85.56 90 ASN A N 1
ATOM 679 C CA . ASN A 1 90 ? 0.149 0.156 -1.036 1.00 85.56 90 ASN A CA 1
ATOM 680 C C . ASN A 1 90 ? 0.222 -0.267 0.435 1.00 85.56 90 ASN A C 1
ATOM 682 O O . ASN A 1 90 ? -0.745 -0.108 1.174 1.00 85.56 90 ASN A O 1
ATOM 686 N N . VAL A 1 91 ? 1.370 -0.809 0.849 1.00 83.75 91 VAL A N 1
ATOM 687 C CA . VAL A 1 91 ? 1.588 -1.273 2.224 1.00 83.75 91 VAL A CA 1
ATOM 688 C C . VAL A 1 91 ? 1.590 -0.090 3.190 1.00 83.75 91 VAL A C 1
ATOM 690 O O . VAL A 1 91 ? 0.962 -0.158 4.242 1.00 83.75 91 VAL A O 1
ATOM 693 N N . ALA A 1 92 ? 2.253 1.007 2.820 1.00 83.50 92 ALA A N 1
ATOM 694 C CA . ALA A 1 92 ? 2.309 2.212 3.638 1.00 83.50 92 ALA A CA 1
ATOM 695 C C . ALA A 1 92 ? 0.925 2.849 3.832 1.00 83.50 92 ALA A C 1
ATOM 697 O O . ALA A 1 92 ? 0.596 3.242 4.947 1.00 83.50 92 ALA A O 1
ATOM 698 N N . VAL A 1 93 ? 0.105 2.916 2.777 1.00 84.38 93 VAL A N 1
ATOM 699 C CA . VAL A 1 93 ? -1.267 3.442 2.861 1.00 84.38 93 VAL A CA 1
ATOM 700 C C . VAL A 1 93 ? -2.146 2.541 3.727 1.00 84.38 93 VAL A C 1
ATOM 702 O O . VAL A 1 93 ? -2.820 3.061 4.604 1.00 84.38 93 VAL A O 1
ATOM 705 N N . PHE A 1 94 ? -2.082 1.216 3.552 1.00 82.31 94 PHE A N 1
ATOM 706 C CA . PHE A 1 94 ? -2.874 0.265 4.341 1.00 82.31 94 PHE A CA 1
ATOM 707 C C . PHE A 1 94 ? -2.628 0.415 5.851 1.00 82.31 94 PHE A C 1
ATOM 709 O O . PHE A 1 94 ? -3.552 0.671 6.616 1.00 82.31 94 PHE A O 1
ATOM 716 N N . PHE A 1 95 ? -1.366 0.337 6.283 1.00 81.50 95 PHE A N 1
ATOM 717 C CA . PHE A 1 95 ? -1.039 0.479 7.705 1.00 81.50 95 PHE A CA 1
ATOM 718 C C . PHE A 1 95 ? -1.171 1.920 8.205 1.00 81.50 95 PHE A C 1
ATOM 720 O O . PHE A 1 95 ? -1.440 2.131 9.383 1.00 81.50 95 PHE A O 1
ATOM 727 N N . GLY A 1 96 ? -0.983 2.913 7.332 1.00 81.94 96 GLY A N 1
ATOM 728 C CA . GLY A 1 96 ? -1.230 4.313 7.659 1.00 81.94 96 GLY A CA 1
ATOM 729 C C . GLY A 1 96 ? -2.697 4.552 8.004 1.00 81.94 96 GLY A C 1
ATOM 730 O O . GLY A 1 96 ? -2.983 5.128 9.048 1.00 81.94 96 GLY A O 1
ATOM 731 N N . GLU A 1 97 ? -3.618 4.056 7.177 1.00 82.69 97 GLU A N 1
ATOM 732 C CA . GLU A 1 97 ? -5.059 4.136 7.422 1.00 82.69 97 GLU A CA 1
ATOM 733 C C . GLU A 1 97 ? -5.454 3.447 8.739 1.00 82.69 97 GLU A C 1
ATOM 735 O O . GLU A 1 97 ? -6.167 4.043 9.544 1.00 82.69 97 GLU A O 1
ATOM 740 N N . ASP A 1 98 ? -4.920 2.261 9.031 1.00 75.88 98 ASP A N 1
ATOM 741 C CA . ASP A 1 98 ? -5.251 1.527 10.263 1.00 75.88 98 ASP A CA 1
ATOM 742 C C . ASP A 1 98 ? -4.735 2.188 11.561 1.00 75.88 98 ASP A C 1
ATOM 744 O O . ASP A 1 98 ? -5.236 1.897 12.649 1.00 75.88 98 ASP A O 1
ATOM 748 N N . ILE A 1 99 ? -3.750 3.092 11.484 1.00 81.94 99 ILE A N 1
ATOM 749 C CA . ILE A 1 99 ? -3.233 3.828 12.652 1.00 81.94 99 ILE A CA 1
ATOM 750 C C . ILE A 1 99 ? -4.072 5.086 12.950 1.00 81.94 99 ILE A C 1
ATOM 752 O O . ILE A 1 99 ? -4.117 5.536 14.098 1.00 81.94 99 ILE A O 1
ATOM 756 N N . PHE A 1 100 ? -4.770 5.663 11.963 1.00 80.19 100 PHE A N 1
ATOM 757 C CA . PHE A 1 100 ? -5.568 6.879 12.160 1.00 80.19 100 PHE A CA 1
ATOM 758 C C . PHE A 1 100 ? -7.000 6.582 12.638 1.00 80.19 100 PHE A C 1
ATOM 760 O O . PHE A 1 100 ? -7.716 5.741 12.106 1.00 80.19 100 PHE A O 1
ATOM 767 N N . ILE A 1 101 ? -7.462 7.366 13.614 1.00 63.50 101 ILE A N 1
ATOM 768 C CA . ILE A 1 101 ? -8.695 7.151 14.404 1.00 63.50 101 ILE A CA 1
ATOM 769 C C . ILE A 1 101 ? -10.004 7.307 13.587 1.00 63.50 101 ILE A C 1
ATOM 771 O O . ILE A 1 101 ? -11.092 7.037 14.089 1.00 63.50 101 ILE A O 1
ATOM 775 N N . ALA A 1 102 ? -9.930 7.713 12.316 1.00 67.56 102 ALA A N 1
ATOM 776 C CA . ALA A 1 102 ? -11.086 8.104 11.501 1.00 67.56 102 ALA A CA 1
ATOM 777 C C . ALA A 1 102 ? -11.342 7.213 10.269 1.00 67.56 102 ALA A C 1
ATOM 779 O O . ALA A 1 102 ? -12.050 7.627 9.350 1.00 67.56 102 ALA A O 1
ATOM 780 N N . VAL A 1 103 ? -10.776 6.004 10.219 1.00 78.81 103 VAL A N 1
ATOM 781 C CA . VAL A 1 103 ? -10.953 5.096 9.075 1.00 78.81 103 VAL A CA 1
ATOM 782 C C . VAL A 1 103 ? -12.150 4.163 9.274 1.00 78.81 103 VAL A C 1
ATOM 784 O O . VAL A 1 103 ? -12.425 3.680 10.374 1.00 78.81 103 VAL A O 1
ATOM 787 N N . HIS A 1 104 ? -12.874 3.902 8.179 1.00 78.31 104 HIS A N 1
ATOM 788 C CA . HIS A 1 104 ? -14.087 3.076 8.158 1.00 78.31 104 HIS A CA 1
ATOM 789 C C . HIS A 1 104 ? -13.882 1.677 8.770 1.00 78.31 104 HIS A C 1
ATOM 791 O O . HIS A 1 104 ? -14.813 1.143 9.371 1.00 78.31 104 HIS A O 1
ATOM 797 N N . SER A 1 105 ? -12.682 1.097 8.657 1.00 79.06 105 SER A N 1
ATOM 798 C CA . SER A 1 105 ? -12.331 -0.211 9.228 1.00 79.06 105 SER A CA 1
ATOM 799 C C . SER A 1 105 ? -12.440 -0.228 10.758 1.00 79.06 105 SER A C 1
ATOM 801 O O . SER A 1 105 ? -13.089 -1.110 11.321 1.00 79.06 105 SER A O 1
ATOM 803 N N . ILE A 1 106 ? -11.878 0.772 11.441 1.00 83.00 106 ILE A N 1
ATOM 804 C CA . ILE A 1 106 ? -11.872 0.860 12.910 1.00 83.00 106 ILE A CA 1
ATOM 805 C C . ILE A 1 106 ? -13.282 1.116 13.444 1.00 83.00 106 ILE A C 1
ATOM 807 O O . ILE A 1 106 ? -13.699 0.483 14.414 1.00 83.00 106 ILE A O 1
ATOM 811 N N . LEU A 1 107 ? -14.050 1.995 12.790 1.00 85.25 107 LEU A N 1
ATOM 812 C CA . LEU A 1 107 ? -15.443 2.253 13.168 1.00 85.25 107 LEU A CA 1
ATOM 813 C C . LEU A 1 107 ? -16.324 1.014 12.975 1.00 85.25 107 LEU A C 1
ATOM 815 O O . LEU A 1 107 ? -17.195 0.755 13.803 1.00 85.25 107 LEU A O 1
ATOM 819 N N . PHE A 1 108 ? -16.086 0.231 11.921 1.00 85.00 108 PHE A N 1
ATOM 820 C CA . PHE A 1 108 ? -16.784 -1.034 11.706 1.00 85.00 108 PHE A CA 1
ATOM 821 C C . PHE A 1 108 ? -16.480 -2.048 12.817 1.00 85.00 108 PHE A C 1
ATOM 823 O O . PHE A 1 108 ? -17.401 -2.639 13.378 1.00 85.00 108 PHE A O 1
ATOM 830 N N . ILE A 1 109 ? -15.205 -2.206 13.186 1.00 85.88 109 ILE A N 1
ATOM 831 C CA . ILE A 1 109 ? -14.785 -3.090 14.285 1.00 85.88 109 ILE A CA 1
ATOM 832 C C . ILE A 1 109 ? -15.406 -2.630 15.609 1.00 85.88 109 ILE A C 1
ATOM 834 O O . ILE A 1 109 ? -15.938 -3.444 16.362 1.00 85.88 109 ILE A O 1
ATOM 838 N N . LYS A 1 110 ? -15.402 -1.320 15.871 1.00 86.50 110 LYS A N 1
ATOM 839 C CA . LYS A 1 110 ? -16.049 -0.723 17.042 1.00 86.50 110 LYS A CA 1
ATOM 840 C C . LYS A 1 110 ? -17.550 -1.034 17.074 1.00 86.50 110 LYS A C 1
ATOM 842 O O . LYS A 1 110 ? -18.039 -1.511 18.091 1.00 86.50 110 LYS A O 1
ATOM 847 N N . ALA A 1 111 ? -18.263 -0.840 15.963 1.00 86.81 111 ALA A N 1
ATOM 848 C CA . ALA A 1 111 ? -19.690 -1.153 15.859 1.00 86.81 111 ALA A CA 1
ATOM 849 C C . ALA A 1 111 ? -19.975 -2.650 16.077 1.00 86.81 111 ALA A C 1
ATOM 851 O O . ALA A 1 111 ? -20.947 -3.009 16.743 1.00 86.81 111 ALA A O 1
ATOM 852 N N . PHE A 1 112 ? -19.105 -3.530 15.571 1.00 90.38 112 PHE A N 1
ATOM 853 C CA . PHE A 1 112 ? -19.187 -4.965 15.830 1.00 90.38 112 PHE A CA 1
ATOM 854 C C . PHE A 1 112 ? -19.000 -5.289 17.321 1.00 90.38 112 PHE A C 1
ATOM 856 O O . PHE A 1 112 ? -19.804 -6.033 17.884 1.00 90.38 112 PHE A O 1
ATOM 863 N N . TYR A 1 113 ? -18.001 -4.711 17.993 1.00 89.44 113 TYR A N 1
ATOM 864 C CA . TYR A 1 113 ? -17.798 -4.915 19.431 1.00 89.44 113 TYR A CA 1
ATOM 865 C C . TYR A 1 113 ? -18.958 -4.369 20.270 1.00 89.44 113 TYR A C 1
ATOM 867 O O . TYR A 1 113 ? -19.450 -5.078 21.149 1.00 89.44 113 TYR A O 1
ATOM 875 N N . GLU A 1 114 ? -19.468 -3.178 19.944 1.00 91.38 114 GLU A N 1
ATOM 876 C CA . GLU A 1 114 ? -20.634 -2.593 20.617 1.00 91.38 114 GLU A CA 1
ATOM 877 C C . GLU A 1 114 ? -21.884 -3.470 20.446 1.00 91.38 114 GLU A C 1
ATOM 879 O O . GLU A 1 114 ? -22.630 -3.659 21.406 1.00 91.38 114 GLU A O 1
ATOM 884 N N . SER A 1 115 ? -22.075 -4.099 19.277 1.00 91.44 115 SER A N 1
ATOM 885 C CA . SER A 1 115 ? -23.178 -5.051 19.055 1.00 91.44 115 SER A CA 1
ATOM 886 C C . SER A 1 115 ? -23.087 -6.319 19.917 1.00 91.44 115 SER A C 1
ATOM 888 O O . SER A 1 115 ? -24.097 -6.972 20.165 1.00 91.44 115 SER A O 1
ATOM 890 N N . ASN A 1 116 ? -21.890 -6.638 20.418 1.00 91.25 116 ASN A N 1
ATOM 891 C CA . ASN A 1 116 ? -21.631 -7.758 21.324 1.00 91.25 116 ASN A CA 1
ATOM 892 C C . ASN A 1 116 ? -21.527 -7.313 22.797 1.00 91.25 116 ASN A C 1
ATOM 894 O O . ASN A 1 116 ? -21.095 -8.090 23.646 1.00 91.25 116 ASN A O 1
ATOM 898 N N . GLY A 1 117 ? -21.900 -6.066 23.116 1.00 91.06 117 GLY A N 1
ATOM 899 C CA . GLY A 1 117 ? -21.861 -5.525 24.478 1.00 91.06 117 GLY A CA 1
ATOM 900 C C . GLY A 1 117 ? -20.466 -5.119 24.965 1.00 91.06 117 GLY A C 1
ATOM 901 O O . GLY A 1 117 ? -20.292 -4.841 26.150 1.00 91.06 117 GLY A O 1
ATOM 902 N N . ILE A 1 118 ? -19.470 -5.072 24.075 1.00 89.00 118 ILE A N 1
ATOM 903 C CA . ILE A 1 118 ? -18.094 -4.684 24.398 1.00 89.00 118 ILE A CA 1
ATOM 904 C C . ILE A 1 118 ? -17.883 -3.237 23.949 1.00 89.00 118 ILE A C 1
ATOM 906 O O . ILE A 1 118 ? -17.794 -2.942 22.759 1.00 89.00 118 ILE A O 1
ATOM 910 N N . ILE A 1 119 ? -17.788 -2.318 24.908 1.00 85.25 119 ILE A N 1
ATOM 911 C CA . ILE A 1 119 ? -17.535 -0.902 24.627 1.00 85.25 119 ILE A CA 1
ATOM 912 C C . ILE A 1 119 ? -16.023 -0.707 24.512 1.00 85.25 119 ILE A C 1
ATOM 914 O O . ILE A 1 119 ? -15.300 -0.829 25.500 1.00 85.25 119 ILE A O 1
ATOM 918 N N . VAL A 1 120 ? -15.543 -0.416 23.304 1.00 83.44 120 VAL A N 1
ATOM 919 C CA . VAL A 1 120 ? -14.127 -0.131 23.040 1.00 83.44 120 VAL A CA 1
ATOM 920 C C . VAL A 1 120 ? -14.010 1.246 22.411 1.00 83.44 120 VAL A C 1
ATOM 922 O O . VAL A 1 120 ? -14.680 1.555 21.426 1.00 83.44 120 VAL A O 1
ATOM 925 N N . GLU A 1 121 ? -13.146 2.084 22.974 1.00 85.12 121 GLU A N 1
ATOM 926 C CA . GLU A 1 121 ? -12.857 3.388 22.394 1.00 85.12 121 GLU A CA 1
ATOM 927 C C . GLU A 1 121 ? -11.997 3.221 21.124 1.00 85.12 121 GLU A C 1
ATOM 929 O O . GLU A 1 121 ? -11.004 2.486 21.160 1.00 85.12 121 GLU A O 1
ATOM 934 N N . PRO A 1 122 ? -12.322 3.897 20.002 1.00 82.00 122 PRO A N 1
ATOM 935 C CA . PRO A 1 122 ? -11.562 3.786 18.752 1.00 82.00 122 PRO A CA 1
ATOM 936 C C . PRO A 1 122 ? -10.065 4.059 18.920 1.00 82.00 122 PRO A C 1
ATOM 938 O O . PRO A 1 122 ? -9.242 3.388 18.304 1.00 82.00 122 PRO A O 1
ATOM 941 N N . LEU A 1 123 ? -9.711 4.987 19.816 1.00 84.44 123 LEU A N 1
ATOM 942 C CA . LEU A 1 123 ? -8.324 5.310 20.138 1.00 84.44 123 LEU A CA 1
ATOM 943 C C . LEU A 1 123 ? -7.552 4.084 20.642 1.00 84.44 123 LEU A C 1
ATOM 945 O O . LEU A 1 123 ? -6.407 3.877 20.251 1.00 84.44 123 LEU A O 1
ATOM 949 N N . HIS A 1 124 ? -8.178 3.250 21.474 1.00 84.88 124 HIS A N 1
ATOM 950 C CA . HIS A 1 124 ? -7.530 2.057 22.007 1.00 84.88 124 HIS A CA 1
ATOM 951 C C . HIS A 1 124 ? -7.239 1.042 20.892 1.00 84.88 124 HIS A C 1
ATOM 953 O O . HIS A 1 124 ? -6.146 0.483 20.845 1.00 84.88 124 HIS A O 1
ATOM 959 N N . LEU A 1 125 ? -8.168 0.865 19.945 1.00 82.81 125 LEU A N 1
ATOM 960 C CA . LEU A 1 125 ? -7.963 0.012 18.768 1.00 82.81 125 LEU A CA 1
ATOM 961 C C . LEU A 1 125 ? -6.823 0.537 17.876 1.00 82.81 125 LEU A C 1
ATOM 963 O O . LEU A 1 125 ? -5.953 -0.241 17.486 1.00 82.81 125 LEU A O 1
ATOM 967 N N . SER A 1 126 ? -6.772 1.849 17.618 1.00 83.69 126 SER A N 1
ATOM 968 C CA . SER A 1 126 ? -5.699 2.481 16.832 1.00 83.69 126 SER A CA 1
ATOM 969 C C . SER A 1 126 ? -4.321 2.346 17.487 1.00 83.69 126 SER A C 1
ATOM 971 O O . SER A 1 126 ? -3.334 2.079 16.804 1.00 83.69 126 SER A O 1
ATOM 973 N N . VAL A 1 127 ? -4.226 2.477 18.815 1.00 87.25 127 VAL A N 1
ATOM 974 C CA . VAL A 1 127 ? -2.952 2.314 19.539 1.00 87.25 127 VAL A CA 1
ATOM 975 C C . VAL A 1 127 ? -2.397 0.897 19.373 1.00 87.25 127 VAL A C 1
ATOM 977 O O . VAL A 1 127 ? -1.190 0.729 19.202 1.00 87.25 127 VAL A O 1
ATOM 980 N N . TRP A 1 128 ? -3.262 -0.119 19.336 1.00 84.62 128 TRP A N 1
ATOM 981 C CA . TRP A 1 128 ? -2.862 -1.504 19.069 1.00 84.62 128 TRP A CA 1
ATOM 982 C C . TRP A 1 128 ? -2.468 -1.775 17.608 1.00 84.62 128 TRP A C 1
ATOM 984 O O . TRP A 1 128 ? -1.747 -2.740 17.344 1.00 84.62 128 TRP A O 1
ATOM 994 N N . ALA A 1 129 ? -2.855 -0.917 16.659 1.00 84.25 129 ALA A N 1
ATOM 995 C CA . ALA A 1 129 ? -2.381 -0.993 15.277 1.00 84.25 129 ALA A CA 1
ATOM 996 C C . ALA A 1 129 ? -0.920 -0.516 15.126 1.00 84.25 129 ALA A C 1
ATOM 998 O O . ALA A 1 129 ? -0.201 -0.999 14.248 1.00 84.25 129 ALA A O 1
ATOM 999 N N . ILE A 1 130 ? -0.439 0.367 16.015 1.00 87.88 130 ILE A N 1
ATOM 1000 C CA . ILE A 1 130 ? 0.923 0.931 15.967 1.00 87.88 130 ILE A CA 1
ATOM 1001 C C . ILE A 1 130 ? 2.014 -0.160 16.033 1.00 87.88 130 ILE A C 1
ATOM 1003 O O . ILE A 1 130 ? 2.876 -0.168 15.149 1.00 87.88 130 ILE A O 1
ATOM 1007 N N . PRO A 1 131 ? 2.005 -1.112 16.995 1.00 90.06 131 PRO A N 1
ATOM 1008 C CA . PRO A 1 131 ? 2.975 -2.209 17.024 1.00 90.06 131 PRO A CA 1
ATOM 1009 C C . PRO A 1 131 ? 3.022 -3.011 15.720 1.00 90.06 131 PRO A C 1
ATOM 1011 O O . PRO A 1 131 ? 4.103 -3.344 15.232 1.00 90.06 131 PRO A O 1
ATOM 1014 N N . THR A 1 132 ? 1.859 -3.282 15.126 1.00 87.75 132 THR A N 1
ATOM 1015 C CA . THR A 1 132 ? 1.743 -4.024 13.865 1.00 87.75 132 THR A CA 1
ATOM 1016 C C . THR A 1 132 ? 2.347 -3.236 12.704 1.00 87.75 132 THR A C 1
ATOM 1018 O O . THR A 1 132 ? 3.121 -3.796 11.928 1.00 87.75 132 THR A O 1
ATOM 1021 N N . GLY A 1 133 ? 2.075 -1.929 12.619 1.00 85.81 133 GLY A N 1
ATOM 1022 C CA . GLY A 1 133 ? 2.683 -1.046 11.621 1.00 85.81 133 GLY A CA 1
ATOM 1023 C C . GLY A 1 133 ? 4.209 -0.973 11.745 1.00 85.81 133 GLY A C 1
ATOM 1024 O O . GLY A 1 133 ? 4.918 -1.050 10.741 1.00 85.81 133 GLY A O 1
ATOM 1025 N N . ILE A 1 134 ? 4.736 -0.912 12.974 1.00 89.69 134 ILE A N 1
ATOM 1026 C CA . ILE A 1 134 ? 6.185 -0.939 13.234 1.00 89.69 134 ILE A CA 1
ATOM 1027 C C . ILE A 1 134 ? 6.796 -2.272 12.785 1.00 89.69 134 ILE A C 1
ATOM 1029 O O . ILE A 1 134 ? 7.815 -2.280 12.095 1.00 89.69 134 ILE A O 1
ATOM 1033 N N . LEU A 1 135 ? 6.178 -3.404 13.132 1.00 90.12 135 LEU A N 1
ATOM 1034 C CA . LEU A 1 135 ? 6.646 -4.726 12.705 1.00 90.12 135 LEU A CA 1
ATOM 1035 C C . LEU A 1 135 ? 6.628 -4.870 11.180 1.00 90.12 135 LEU A C 1
ATOM 1037 O O . LEU A 1 135 ? 7.605 -5.345 10.598 1.00 90.12 135 LEU A O 1
ATOM 1041 N N . ALA A 1 136 ? 5.559 -4.415 10.522 1.00 86.12 136 ALA A N 1
ATOM 1042 C CA . ALA A 1 136 ? 5.459 -4.409 9.068 1.00 86.12 136 ALA A CA 1
ATOM 1043 C C . ALA A 1 136 ? 6.582 -3.577 8.428 1.00 86.12 136 ALA A C 1
ATOM 1045 O O . ALA A 1 136 ? 7.222 -4.033 7.475 1.00 86.12 136 ALA A O 1
ATOM 1046 N N . LEU A 1 137 ? 6.888 -2.404 8.994 1.00 86.38 137 LEU A N 1
ATOM 1047 C CA . LEU A 1 137 ? 8.001 -1.560 8.562 1.00 86.38 137 LEU A CA 1
ATOM 1048 C C . LEU A 1 137 ? 9.342 -2.283 8.726 1.00 86.38 137 LEU A C 1
ATOM 1050 O O . LEU A 1 137 ? 10.135 -2.309 7.786 1.00 86.38 137 LEU A O 1
ATOM 1054 N N . ILE A 1 138 ? 9.592 -2.915 9.876 1.00 89.25 138 ILE A N 1
ATOM 1055 C CA . ILE A 1 138 ? 10.831 -3.665 10.134 1.00 89.25 138 ILE A CA 1
ATOM 1056 C C . ILE A 1 138 ? 10.999 -4.804 9.125 1.00 89.25 138 ILE A C 1
ATOM 1058 O O . ILE A 1 138 ? 12.075 -4.949 8.538 1.00 89.25 138 ILE A O 1
ATOM 1062 N N . ILE A 1 139 ? 9.950 -5.595 8.887 1.00 87.25 139 ILE A N 1
ATOM 1063 C CA . ILE A 1 139 ? 9.976 -6.708 7.929 1.00 87.25 139 ILE A CA 1
ATOM 1064 C C . ILE A 1 139 ? 10.246 -6.184 6.514 1.00 87.25 139 ILE A C 1
ATOM 1066 O O . ILE A 1 139 ? 11.095 -6.728 5.804 1.00 87.25 139 ILE A O 1
ATOM 1070 N N . HIS A 1 140 ? 9.573 -5.106 6.103 1.00 84.94 140 HIS A N 1
ATOM 1071 C CA . HIS A 1 140 ? 9.728 -4.542 4.762 1.00 84.94 140 HIS A CA 1
ATOM 1072 C C . HIS A 1 140 ? 11.109 -3.916 4.547 1.00 84.94 140 HIS A C 1
ATOM 1074 O O . HIS A 1 140 ? 11.745 -4.180 3.526 1.00 84.94 140 HIS A O 1
ATOM 1080 N N . CYS A 1 141 ? 11.622 -3.170 5.529 1.00 82.69 141 CYS A N 1
ATOM 1081 C CA . CYS A 1 141 ? 12.985 -2.638 5.524 1.00 82.69 141 CYS A CA 1
ATOM 1082 C C . CYS A 1 141 ? 14.032 -3.757 5.494 1.00 82.69 141 CYS A C 1
ATOM 1084 O O . CYS A 1 141 ? 14.994 -3.676 4.731 1.00 82.69 141 CYS A O 1
ATOM 1086 N N . SER A 1 142 ? 13.827 -4.831 6.259 1.00 84.94 142 SER A N 1
ATOM 1087 C CA . SER A 1 142 ? 14.719 -5.996 6.258 1.00 84.94 142 SER A CA 1
ATOM 1088 C C . SER A 1 142 ? 14.721 -6.692 4.898 1.00 84.94 142 SER A C 1
ATOM 1090 O O . SER A 1 142 ? 15.785 -6.982 4.350 1.00 84.94 142 SER A O 1
ATOM 1092 N N . ARG A 1 143 ? 13.541 -6.887 4.291 1.00 81.56 143 ARG A N 1
ATOM 1093 C CA . ARG A 1 143 ? 13.413 -7.428 2.932 1.00 81.56 143 ARG A CA 1
ATOM 1094 C C . ARG A 1 143 ? 14.131 -6.543 1.916 1.00 81.56 143 ARG A C 1
ATOM 1096 O O . ARG A 1 143 ? 14.845 -7.064 1.067 1.00 81.56 143 ARG A O 1
ATOM 1103 N N . LEU A 1 144 ? 13.981 -5.221 2.016 1.00 76.56 144 LEU A N 1
ATOM 1104 C CA . LEU A 1 144 ? 14.663 -4.273 1.136 1.00 76.56 144 LEU A CA 1
ATOM 1105 C C . LEU A 1 144 ? 16.188 -4.341 1.298 1.00 76.56 144 LEU A C 1
ATOM 1107 O O . LEU A 1 144 ? 16.910 -4.343 0.304 1.00 76.56 144 LEU A O 1
ATOM 1111 N N . TYR A 1 145 ? 16.680 -4.457 2.533 1.00 75.00 145 TYR A N 1
ATOM 1112 C CA . TYR A 1 145 ? 18.108 -4.566 2.826 1.00 75.00 145 TYR A CA 1
ATOM 1113 C C . TYR A 1 145 ? 18.722 -5.875 2.305 1.00 75.00 145 TYR A C 1
ATOM 1115 O O . TYR A 1 145 ? 19.856 -5.882 1.827 1.00 75.00 145 TYR A O 1
ATOM 1123 N N . LEU A 1 146 ? 17.966 -6.977 2.354 1.00 73.56 146 LEU A N 1
ATOM 1124 C CA . LEU A 1 146 ? 18.370 -8.271 1.795 1.00 73.56 146 LEU A CA 1
ATOM 1125 C C . LEU A 1 146 ? 18.409 -8.268 0.259 1.00 73.56 146 LEU A C 1
ATOM 1127 O O . LEU A 1 146 ? 19.165 -9.040 -0.330 1.00 73.56 146 LEU A O 1
ATOM 1131 N N . ILE A 1 147 ? 17.721 -7.332 -0.407 1.00 68.44 147 ILE A N 1
ATOM 1132 C CA . ILE A 1 147 ? 17.880 -7.048 -1.846 1.00 68.44 147 ILE A CA 1
ATOM 1133 C C . ILE A 1 147 ? 19.186 -6.248 -2.092 1.00 68.44 147 ILE A C 1
ATOM 1135 O O . ILE A 1 147 ? 19.265 -5.308 -2.879 1.00 68.44 147 ILE A O 1
ATOM 1139 N N . LYS A 1 148 ? 20.276 -6.624 -1.415 1.00 56.06 148 LYS A N 1
ATOM 1140 C CA . LYS A 1 148 ? 21.611 -6.027 -1.584 1.00 56.06 148 LYS A CA 1
ATOM 1141 C C . LYS A 1 148 ? 22.251 -6.416 -2.927 1.00 56.06 148 LYS A C 1
ATOM 1143 O O . LYS A 1 148 ? 23.080 -5.682 -3.459 1.00 56.06 148 LYS A O 1
ATOM 1148 N N . ASP A 1 149 ? 21.780 -7.513 -3.522 1.00 56.78 149 ASP A N 1
ATOM 1149 C CA . ASP A 1 149 ? 22.214 -8.061 -4.812 1.00 56.78 149 ASP A CA 1
ATOM 1150 C C . ASP A 1 149 ? 21.306 -7.642 -5.992 1.00 56.78 149 ASP A C 1
ATOM 1152 O O . ASP A 1 149 ? 21.164 -8.378 -6.968 1.00 56.78 149 ASP A O 1
ATOM 1156 N N . TRP A 1 150 ? 20.710 -6.439 -5.984 1.00 59.00 150 TRP A N 1
ATOM 1157 C CA . TRP A 1 150 ? 19.916 -5.946 -7.133 1.00 59.00 150 TRP A CA 1
ATOM 1158 C C . TRP A 1 150 ? 20.692 -6.008 -8.470 1.00 59.00 150 TRP A C 1
ATOM 1160 O O . TRP A 1 150 ? 20.109 -6.239 -9.527 1.00 59.00 150 TRP A O 1
ATOM 1170 N N . LYS A 1 151 ? 22.033 -5.915 -8.429 1.00 52.56 151 LYS A N 1
ATOM 1171 C CA . LYS A 1 151 ? 22.923 -6.106 -9.592 1.00 52.56 151 LYS A CA 1
ATOM 1172 C C . LYS A 1 151 ? 22.889 -7.522 -10.196 1.00 52.56 151 LYS A C 1
ATOM 1174 O O . LYS A 1 151 ? 23.179 -7.649 -11.383 1.00 52.56 151 LYS A O 1
ATOM 1179 N N . LYS A 1 152 ? 22.545 -8.570 -9.435 1.00 52.91 152 LYS A N 1
ATOM 1180 C CA . LYS A 1 152 ? 22.348 -9.935 -9.969 1.00 52.91 152 LYS A CA 1
ATOM 1181 C C . LYS A 1 152 ? 21.005 -10.085 -10.687 1.00 52.91 152 LYS A C 1
ATOM 1183 O O . LYS A 1 152 ? 20.928 -10.829 -11.651 1.00 52.91 152 LYS A O 1
ATOM 1188 N N . LEU A 1 153 ? 19.978 -9.339 -10.274 1.00 52.50 153 LEU A N 1
ATOM 1189 C CA . LEU A 1 153 ? 18.623 -9.409 -10.843 1.00 52.50 153 LEU A CA 1
ATOM 1190 C C . LEU A 1 153 ? 18.446 -8.673 -12.184 1.00 52.50 153 LEU A C 1
ATOM 1192 O O . LEU A 1 153 ? 17.387 -8.811 -12.791 1.00 52.50 153 LEU A O 1
ATOM 1196 N N . ILE A 1 154 ? 19.427 -7.869 -12.609 1.00 52.25 154 ILE A N 1
ATOM 1197 C CA . ILE A 1 154 ? 19.446 -7.181 -13.919 1.00 5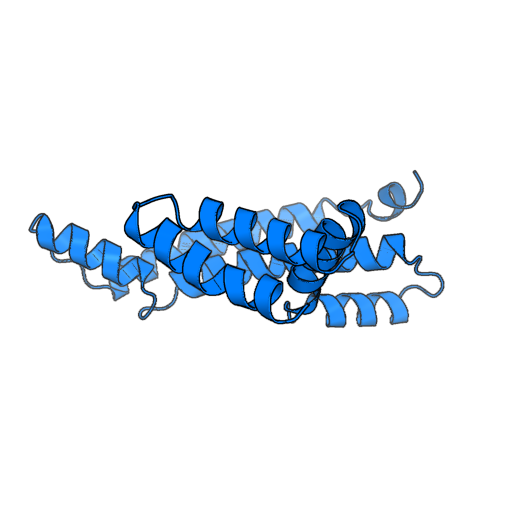2.25 154 ILE A CA 1
ATOM 1198 C C . ILE A 1 154 ? 20.372 -7.907 -14.920 1.00 52.25 154 ILE A C 1
ATOM 1200 O O . ILE A 1 154 ? 20.333 -7.642 -16.115 1.00 52.25 154 ILE A O 1
ATOM 1204 N N . LYS A 1 155 ? 21.217 -8.837 -14.451 1.00 45.16 155 LYS A N 1
ATOM 1205 C CA . LYS A 1 155 ? 22.170 -9.592 -15.288 1.00 45.16 155 LYS A CA 1
ATOM 1206 C C . LYS A 1 155 ? 21.662 -10.970 -15.749 1.00 45.16 155 LYS A C 1
ATOM 1208 O O . LYS A 1 155 ? 22.459 -11.723 -16.301 1.00 45.16 155 LYS A O 1
ATOM 1213 N N . GLY A 1 156 ? 20.392 -11.299 -15.506 1.00 41.06 156 GLY A N 1
ATOM 1214 C CA . GLY A 1 156 ? 19.742 -12.541 -15.946 1.00 41.06 156 GLY A CA 1
ATOM 1215 C C . GLY A 1 156 ? 18.675 -12.269 -16.988 1.00 41.06 156 GLY A C 1
ATOM 1216 O O . GLY A 1 156 ? 17.864 -11.348 -16.737 1.00 41.06 156 GLY A O 1
#

Foldseek 3Di:
DVVQLVVLVVQLVVCVVVVHDNVVSVVVSLQSNCVVVVHDSVVSVVVVVVVLLVPADCLVVQLVVCVVVDVDQDPVNSSVSSVVRSVVSVLCVVLVLLLDLPHPVLVVVQVVCVVVVHHDRSNVSNVVSVVVSVVSVVVVVVVVVVVPVVVVVVVD

Radius of gyration: 21.24 Å; Cα contacts (8 Å, |Δi|>4): 95; chains: 1; bounding box: 52×23×55 Å

pLDDT: mean 81.75, std 9.28, range [41.06, 91.44]

Sequence (156 aa):
MEWLLLASIPLIVLGFALKINPFLVVTSVGIYAGLVSGFDFVKVVSDIGKSFVDNRLIAPMAEAAAKLKFKNLTHKDSQKIKAFSAGTDNVAVFFGEDIFIAVHSILFIKAFYESNGIIVEPLHLSVWAIPTGILALIIHCSRLYLIKDWKKLIKG

InterPro domains:
  IPR010374 Protein of unknown function DUF969 [PF06149] (57-148)

Mean predicted aligned error: 10.47 Å